Protein AF-A0A539DQF1-F1 (afdb_monomer)

Secondary structure (DSSP, 8-state):
--------HHHHHHHHHHHHHHT--HHHHHHHHHHHHHHHS-----HHHHTTTTTTSS--S-S-TTTTHHHHHHHHHHHHH--

Radius of gyration: 28.47 Å; Cα contacts (8 Å, |Δi|>4): 12; chains: 1; bounding box: 50×23×75 Å

Solvent-accessible surface area (backbone atoms only — not comparable to full-atom values): 5308 Å² total; per-residue (Å²): 140,87,86,89,78,90,71,57,76,66,59,49,51,52,46,49,55,50,20,65,75,68,76,40,55,62,68,56,52,52,53,50,52,50,51,53,52,46,66,76,52,62,73,80,70,48,76,63,66,72,42,50,81,69,54,82,75,77,72,90,85,58,91,53,54,81,81,46,41,70,58,55,53,50,50,54,52,48,63,71,66,69,120

Structure (mmCIF, N/CA/C/O backbone):
data_AF-A0A539DQF1-F1
#
_entry.id   AF-A0A539DQF1-F1
#
loop_
_atom_site.group_PDB
_atom_site.id
_atom_site.type_symbol
_atom_site.label_atom_id
_atom_site.label_alt_id
_atom_site.label_comp_id
_atom_site.label_asym_id
_atom_site.label_entity_id
_atom_site.label_seq_id
_atom_site.pdbx_PDB_ins_code
_atom_site.Cartn_x
_atom_site.Cartn_y
_atom_site.Cartn_z
_atom_site.occupancy
_atom_site.B_iso_or_equiv
_atom_site.auth_seq_id
_atom_site.auth_comp_id
_atom_site.auth_asym_id
_atom_site.auth_atom_id
_atom_site.pdbx_PDB_model_num
ATOM 1 N N . MET A 1 1 ? 8.075 -2.852 14.109 1.00 68.19 1 MET A N 1
ATOM 2 C CA . MET A 1 1 ? 8.231 -1.457 14.588 1.00 68.19 1 MET A CA 1
ATOM 3 C C . MET A 1 1 ? 6.892 -0.958 15.104 1.00 68.19 1 MET A C 1
ATOM 5 O O . MET A 1 1 ? 5.873 -1.374 14.565 1.00 68.19 1 MET A O 1
ATOM 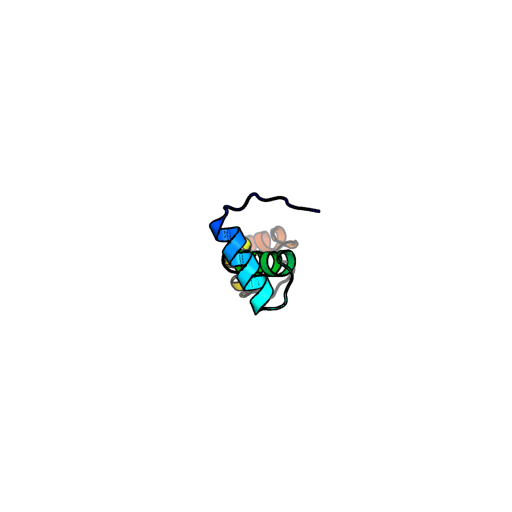9 N N . ALA A 1 2 ? 6.888 -0.122 16.144 1.00 81.12 2 ALA A N 1
ATOM 10 C CA . ALA A 1 2 ? 5.679 0.487 16.700 1.00 81.12 2 ALA A CA 1
ATOM 11 C C . ALA A 1 2 ? 5.651 1.985 16.366 1.00 81.12 2 ALA A C 1
ATOM 13 O O . ALA A 1 2 ? 6.681 2.649 16.448 1.00 81.12 2 ALA A O 1
ATOM 14 N N . LEU A 1 3 ? 4.479 2.495 15.986 1.00 85.50 3 LEU A N 1
ATOM 15 C CA . LEU A 1 3 ? 4.224 3.909 15.716 1.00 85.50 3 LEU A CA 1
ATOM 16 C C . LEU A 1 3 ? 3.259 4.429 16.788 1.00 85.50 3 LEU A C 1
ATOM 18 O O . LEU A 1 3 ? 2.210 3.824 17.002 1.00 85.50 3 LEU A O 1
ATOM 22 N N . SER A 1 4 ? 3.608 5.534 17.450 1.00 89.69 4 SER A N 1
ATOM 23 C CA . SER A 1 4 ? 2.733 6.220 18.407 1.00 89.69 4 SER A CA 1
ATOM 24 C C . SER A 1 4 ? 2.304 7.562 17.824 1.00 89.69 4 SER A C 1
ATOM 26 O O . SER A 1 4 ? 3.153 8.378 17.468 1.00 89.69 4 SER A O 1
ATOM 28 N N . VAL A 1 5 ? 0.994 7.779 17.700 1.00 88.69 5 VAL A N 1
ATOM 29 C CA . VAL A 1 5 ? 0.397 9.000 17.139 1.00 88.69 5 VAL A CA 1
ATOM 30 C C . VAL A 1 5 ? -0.616 9.538 18.140 1.00 88.69 5 VAL A C 1
ATOM 32 O O . VAL A 1 5 ? -1.431 8.779 18.663 1.00 88.69 5 VAL A O 1
ATOM 35 N N . ARG A 1 6 ? -0.573 10.846 18.414 1.00 92.69 6 ARG A N 1
ATOM 36 C CA . ARG A 1 6 ? -1.599 11.510 19.228 1.00 92.69 6 ARG A CA 1
ATOM 37 C C . ARG A 1 6 ? -2.834 11.763 18.370 1.00 92.69 6 ARG A C 1
ATOM 39 O O . ARG A 1 6 ? -2.725 12.373 17.312 1.00 92.69 6 ARG A O 1
ATOM 46 N N . LEU A 1 7 ? -3.985 11.304 18.847 1.00 92.19 7 LEU A N 1
ATOM 47 C CA . LEU A 1 7 ? -5.289 11.569 18.247 1.00 92.19 7 LEU A CA 1
ATOM 48 C C . LEU A 1 7 ? -6.014 12.613 19.096 1.00 92.19 7 LEU A C 1
ATOM 50 O O . LEU A 1 7 ? -5.847 12.644 20.317 1.00 92.19 7 LEU A O 1
ATOM 54 N N . ASP A 1 8 ? -6.815 13.463 18.463 1.00 95.38 8 ASP A N 1
ATOM 55 C CA . ASP A 1 8 ? -7.747 14.301 19.206 1.00 95.38 8 ASP A CA 1
ATOM 56 C C . ASP A 1 8 ? -8.889 13.459 19.808 1.00 95.38 8 ASP A C 1
ATOM 58 O O . ASP A 1 8 ? -9.147 12.311 19.426 1.00 95.38 8 ASP A O 1
ATOM 62 N N . THR A 1 9 ? -9.592 14.047 20.774 1.00 94.12 9 THR A N 1
ATOM 63 C CA . THR A 1 9 ? -10.637 13.346 21.532 1.00 94.12 9 THR A CA 1
ATOM 64 C C . THR A 1 9 ? -11.850 12.956 20.685 1.00 94.12 9 THR A C 1
ATOM 66 O O . THR A 1 9 ? -12.561 12.007 21.028 1.00 94.12 9 THR A O 1
ATOM 69 N N . GLN A 1 10 ? -12.122 13.669 19.590 1.00 95.56 10 GLN A N 1
ATOM 70 C CA . GLN A 1 10 ? -13.238 13.366 18.702 1.00 95.56 10 GLN A CA 1
ATOM 71 C C . GLN A 1 10 ? -12.902 12.157 17.826 1.00 95.56 10 GLN A C 1
ATOM 73 O O . GLN A 1 10 ? -13.700 11.217 17.746 1.00 95.56 10 GLN A O 1
ATOM 78 N N . LEU A 1 11 ? -11.708 12.143 17.239 1.00 93.81 11 LEU A N 1
ATOM 79 C CA . LEU A 1 11 ? -11.216 11.064 16.395 1.00 93.81 11 LEU A CA 1
ATOM 80 C C . LEU A 1 11 ? -11.075 9.755 17.180 1.00 93.81 11 LEU A C 1
ATOM 82 O O . LEU A 1 11 ? -11.469 8.695 16.694 1.00 93.81 11 LEU A O 1
ATOM 86 N N . GLU A 1 12 ? -10.614 9.815 18.432 1.00 94.00 12 GLU A N 1
ATOM 87 C CA . GLU A 1 12 ? -10.548 8.635 19.299 1.00 94.00 12 GLU A CA 1
ATOM 88 C C . GLU A 1 12 ? -11.938 8.039 19.588 1.00 94.00 12 GLU A C 1
ATOM 90 O O . GLU A 1 12 ? -12.123 6.814 19.549 1.00 94.00 12 GLU A O 1
ATOM 95 N N . LYS A 1 13 ? -12.944 8.888 19.836 1.00 95.69 13 LYS A N 1
ATOM 96 C CA . LYS A 1 13 ? -14.332 8.441 20.033 1.00 95.69 13 LYS A CA 1
ATOM 97 C C . LYS A 1 13 ? -14.888 7.787 18.773 1.00 95.69 13 LYS A C 1
ATOM 99 O O . LYS A 1 13 ? -15.528 6.740 18.866 1.00 95.69 13 LYS A O 1
ATOM 104 N N . GLN A 1 14 ? -14.634 8.369 17.602 1.00 94.88 14 GLN A N 1
ATOM 105 C CA . GLN A 1 14 ? -15.053 7.791 16.323 1.00 94.88 14 GLN A CA 1
ATOM 106 C C . GLN A 1 14 ? -14.382 6.436 16.070 1.00 94.88 14 GLN A C 1
ATOM 108 O O . GLN A 1 14 ? -15.068 5.479 15.710 1.00 94.88 14 GLN A O 1
ATOM 113 N N . LEU A 1 15 ? -13.077 6.325 16.333 1.00 94.31 15 LEU A N 1
ATOM 114 C CA . LEU A 1 15 ? -12.330 5.075 16.194 1.00 94.31 15 LEU A CA 1
ATOM 115 C C . LEU A 1 15 ? -12.847 3.988 17.146 1.00 94.31 15 LEU A C 1
ATOM 117 O O . LEU A 1 15 ? -12.960 2.829 16.753 1.00 94.31 15 LEU A O 1
ATOM 121 N N . THR A 1 16 ? -13.202 4.358 18.378 1.00 94.56 16 THR A N 1
ATOM 122 C CA . THR A 1 16 ? -13.773 3.428 19.367 1.00 94.56 16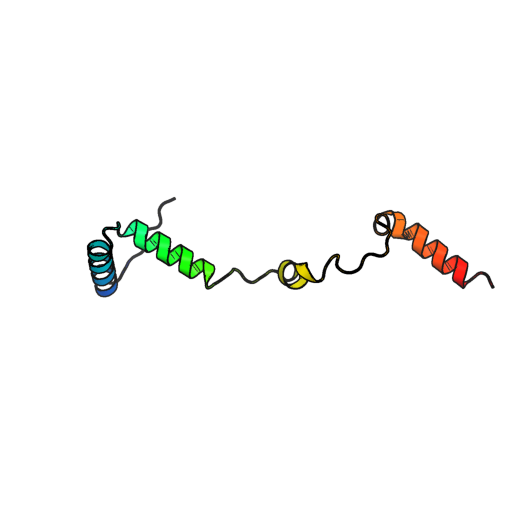 THR A CA 1
ATOM 123 C C . THR A 1 16 ? -15.136 2.903 18.917 1.00 94.56 16 THR A C 1
ATOM 125 O O . THR A 1 16 ? -15.327 1.692 18.856 1.00 94.56 16 THR A O 1
ATOM 128 N N . ARG A 1 17 ? -16.043 3.783 18.473 1.00 95.81 17 ARG A N 1
ATOM 129 C CA . ARG A 1 17 ? -17.353 3.373 17.928 1.00 95.81 17 ARG A CA 1
ATOM 130 C C . ARG A 1 17 ? -17.218 2.472 16.702 1.00 95.81 17 ARG A C 1
ATOM 132 O O . ARG A 1 17 ? -17.988 1.534 16.520 1.00 95.81 17 ARG A O 1
ATOM 139 N N . LEU A 1 18 ? -16.244 2.762 15.839 1.00 94.88 18 LEU A N 1
ATOM 140 C CA . LEU A 1 18 ? -15.980 1.955 14.652 1.00 94.88 18 LEU A CA 1
ATOM 141 C C . LEU A 1 18 ? -15.430 0.569 15.019 1.00 94.88 18 LEU A C 1
ATOM 143 O O . LEU A 1 18 ? -15.832 -0.419 14.410 1.00 94.88 18 LEU A O 1
ATOM 147 N N . SER A 1 19 ? -14.559 0.504 16.028 1.00 95.88 19 SER A N 1
ATOM 148 C CA . SER A 1 19 ? -14.023 -0.736 16.601 1.00 95.88 19 SER A CA 1
ATOM 149 C C . SER A 1 19 ? -15.129 -1.632 17.149 1.00 95.88 19 SER A C 1
ATOM 151 O O . SER A 1 19 ? -15.177 -2.811 16.803 1.00 95.88 19 SER A O 1
ATOM 153 N N . GLU A 1 20 ? -16.062 -1.059 17.910 1.00 95.56 20 GLU A N 1
ATOM 154 C CA . GLU A 1 20 ? -17.232 -1.767 18.439 1.00 95.56 20 GLU A CA 1
ATOM 155 C C . GLU A 1 20 ? -18.141 -2.276 17.316 1.00 95.56 20 GLU A C 1
ATOM 157 O O . GLU A 1 20 ? -18.506 -3.447 17.303 1.00 95.56 20 GLU A O 1
ATOM 162 N N . ARG A 1 21 ? -18.453 -1.422 16.333 1.00 96.06 21 ARG A N 1
ATOM 163 C CA . ARG A 1 21 ? -19.347 -1.767 15.218 1.00 96.06 21 ARG A CA 1
ATOM 164 C C . ARG A 1 21 ? -18.788 -2.856 14.303 1.00 96.06 21 ARG A C 1
ATOM 166 O O . ARG A 1 21 ? -19.553 -3.654 13.777 1.00 96.06 21 ARG A O 1
ATOM 173 N N . LEU A 1 22 ? -17.480 -2.845 14.052 1.00 93.69 22 LEU A N 1
ATOM 174 C CA . LEU A 1 22 ? -16.829 -3.804 13.153 1.00 93.69 22 LEU A CA 1
ATOM 175 C C . LEU A 1 22 ? -16.285 -5.036 13.884 1.00 93.69 22 LEU A C 1
ATOM 177 O O . LEU A 1 22 ? -15.800 -5.947 13.221 1.00 93.69 22 LEU A O 1
ATOM 181 N N . HIS A 1 23 ? -16.330 -5.062 15.221 1.00 94.75 23 HIS A N 1
ATOM 182 C CA . HIS A 1 23 ? -15.673 -6.076 16.054 1.00 94.75 23 HIS A CA 1
ATOM 183 C C . HIS A 1 23 ? -14.183 -6.267 15.713 1.00 94.75 23 HIS A C 1
ATOM 185 O O . HIS A 1 23 ? -13.641 -7.370 15.765 1.00 94.75 23 HIS A O 1
ATOM 191 N N . LEU A 1 24 ? -13.505 -5.173 15.360 1.00 94.19 24 LEU A N 1
ATOM 192 C CA . LEU A 1 24 ? -12.079 -5.153 15.030 1.00 94.19 24 LEU A CA 1
ATOM 193 C C . LEU A 1 24 ? -11.328 -4.301 16.041 1.00 94.19 24 LEU A C 1
ATOM 195 O O . LEU A 1 24 ? -11.853 -3.305 16.531 1.00 94.19 24 LEU A O 1
ATOM 199 N N . SER A 1 25 ? -10.070 -4.643 16.316 1.00 94.69 25 SER A N 1
ATOM 200 C CA . SER A 1 25 ? -9.231 -3.807 17.178 1.00 94.69 25 SER A CA 1
ATOM 201 C C . SER A 1 25 ? -8.965 -2.437 16.541 1.00 9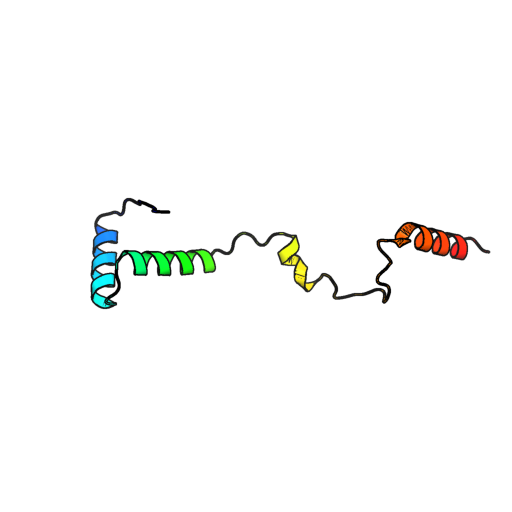4.69 25 SER A C 1
ATOM 203 O O . SER A 1 25 ? -8.874 -2.306 15.317 1.00 94.69 25 SER A O 1
ATOM 205 N N . LYS A 1 26 ? -8.769 -1.409 17.376 1.00 91.75 26 LYS A N 1
ATOM 206 C CA . LYS A 1 26 ? -8.386 -0.059 16.924 1.00 91.75 26 LYS A CA 1
ATOM 207 C C . LYS A 1 26 ? -7.154 -0.098 16.009 1.00 91.75 26 LYS A C 1
ATOM 209 O O . LYS A 1 26 ? -7.138 0.548 14.968 1.00 91.75 26 LYS A O 1
ATOM 214 N N . SER A 1 27 ? -6.148 -0.899 16.365 1.00 92.25 27 SER A N 1
ATOM 215 C CA . SER A 1 27 ? -4.928 -1.060 15.567 1.00 92.25 27 SER A CA 1
ATOM 216 C C . SER A 1 27 ? -5.190 -1.699 14.205 1.00 92.25 27 SER A C 1
ATOM 218 O O . SER A 1 27 ? -4.565 -1.305 13.227 1.00 92.25 27 SER A O 1
ATOM 220 N N . GLU A 1 28 ? -6.102 -2.669 14.123 1.00 93.38 28 GLU A N 1
ATOM 221 C CA . GLU A 1 28 ? -6.470 -3.307 12.856 1.00 93.38 28 GLU A CA 1
ATOM 222 C C . GLU A 1 28 ? -7.180 -2.325 11.922 1.00 93.38 28 GLU A C 1
ATOM 224 O O . GLU A 1 28 ? -6.849 -2.240 10.741 1.00 93.38 28 GLU A O 1
ATOM 229 N N . ILE A 1 29 ? -8.093 -1.516 12.462 1.00 94.81 29 ILE A N 1
ATOM 230 C CA . ILE A 1 29 ? -8.758 -0.451 11.704 1.00 94.81 29 ILE A CA 1
ATOM 231 C C . ILE A 1 29 ? -7.729 0.553 11.177 1.00 94.81 29 ILE A C 1
ATOM 233 O O . ILE A 1 29 ? -7.713 0.832 9.982 1.00 94.81 29 ILE A O 1
ATOM 237 N N . VAL A 1 30 ? -6.818 1.029 12.032 1.00 93.44 30 VAL A N 1
ATOM 238 C CA . VAL A 1 30 ? -5.765 1.978 11.630 1.00 93.44 30 VAL A CA 1
ATOM 239 C C . VAL A 1 30 ? -4.871 1.392 10.534 1.00 93.44 30 VAL A C 1
ATOM 241 O O . VAL A 1 30 ? -4.570 2.083 9.565 1.00 93.44 30 VAL A O 1
ATOM 244 N N . LYS A 1 31 ? -4.481 0.114 10.631 1.00 92.62 31 LYS A N 1
ATOM 245 C CA . LYS A 1 31 ? -3.693 -0.560 9.584 1.00 92.62 31 LYS A CA 1
ATOM 246 C C . LYS A 1 31 ? -4.421 -0.586 8.244 1.00 92.62 31 LYS A C 1
ATOM 248 O O . LYS A 1 31 ? -3.805 -0.301 7.220 1.00 92.62 31 LYS A O 1
ATOM 253 N N . ARG A 1 32 ? -5.713 -0.926 8.242 1.00 94.00 32 ARG A N 1
ATOM 254 C CA . ARG A 1 32 ? -6.523 -0.973 7.015 1.00 94.00 32 ARG A CA 1
ATOM 255 C C . ARG A 1 32 ? -6.646 0.405 6.390 1.00 94.00 32 ARG A C 1
ATOM 257 O O . ARG A 1 32 ? -6.338 0.552 5.214 1.00 94.00 32 ARG A O 1
ATOM 264 N N . SER A 1 33 ? -6.987 1.407 7.195 1.00 92.38 33 SER A N 1
ATOM 265 C CA . SER A 1 33 ? -7.098 2.792 6.744 1.00 92.38 33 SER A CA 1
ATOM 266 C C . SER A 1 33 ? -5.780 3.331 6.187 1.00 92.38 33 SER A C 1
ATOM 268 O O . SER A 1 33 ? -5.787 3.963 5.138 1.00 92.38 33 SER A O 1
ATOM 270 N N . LEU A 1 34 ? -4.641 3.041 6.827 1.00 92.00 34 LEU A N 1
ATOM 271 C CA . LEU A 1 34 ? -3.327 3.424 6.302 1.00 92.00 34 LEU A CA 1
ATOM 272 C C . LEU A 1 34 ? -3.015 2.730 4.974 1.00 92.00 34 LEU A C 1
ATOM 274 O O . LEU A 1 34 ? -2.511 3.371 4.059 1.00 92.00 34 LEU A O 1
ATOM 278 N N . ASN A 1 35 ? -3.327 1.440 4.846 1.00 92.31 35 ASN A N 1
ATOM 279 C CA . ASN A 1 35 ? -3.100 0.710 3.601 1.00 92.31 35 ASN A CA 1
ATOM 280 C C . ASN A 1 35 ? -3.971 1.258 2.459 1.00 92.31 35 ASN A C 1
ATOM 282 O O . ASN A 1 35 ? -3.491 1.435 1.345 1.00 92.31 35 ASN A O 1
ATOM 286 N N . GLU A 1 36 ? -5.239 1.568 2.730 1.00 92.62 36 GLU A N 1
ATOM 287 C CA . GLU A 1 36 ? -6.125 2.216 1.757 1.00 92.62 36 GLU A CA 1
ATOM 288 C C . GLU A 1 36 ? -5.636 3.617 1.380 1.00 92.62 36 GLU A C 1
ATOM 290 O O . GLU A 1 36 ? -5.607 3.950 0.198 1.00 92.62 36 GLU A O 1
ATOM 295 N N . TYR A 1 37 ? -5.187 4.408 2.358 1.00 91.19 37 TYR A N 1
ATOM 296 C CA . TYR A 1 37 ? -4.664 5.754 2.126 1.00 91.19 37 TYR A CA 1
ATOM 297 C C . TYR A 1 37 ? -3.384 5.750 1.279 1.00 91.19 37 TYR A C 1
ATOM 299 O O . TYR A 1 37 ? -3.239 6.565 0.374 1.00 91.19 37 TYR A O 1
ATOM 307 N N . LEU A 1 38 ? -2.472 4.805 1.521 1.00 88.75 38 LEU A N 1
ATOM 308 C CA . LEU A 1 38 ? -1.254 4.660 0.718 1.00 88.75 38 LEU A CA 1
ATOM 309 C C . LEU A 1 38 ? -1.547 4.147 -0.695 1.00 88.75 38 LEU A C 1
ATOM 311 O O . LEU A 1 38 ? -0.870 4.536 -1.638 1.00 88.75 38 LEU A O 1
ATOM 315 N N . LYS A 1 39 ? -2.570 3.305 -0.871 1.00 87.75 39 LYS A N 1
ATOM 316 C CA . LYS A 1 39 ? -3.008 2.879 -2.208 1.00 87.75 39 LYS A CA 1
ATOM 317 C C . LYS A 1 39 ? -3.636 4.016 -3.007 1.00 87.75 39 LYS A C 1
ATOM 319 O O . LYS A 1 39 ? -3.482 4.039 -4.222 1.00 87.75 39 LYS A O 1
ATOM 324 N N . SER A 1 40 ? -4.352 4.928 -2.348 1.00 85.81 40 SER A N 1
ATOM 325 C CA . SER A 1 40 ? -4.943 6.097 -3.008 1.00 85.81 40 SER A CA 1
ATOM 326 C C . SER A 1 40 ? -3.940 7.221 -3.273 1.00 85.81 40 SER A C 1
ATOM 328 O O . SER A 1 40 ? -4.232 8.106 -4.070 1.00 85.81 40 SER A O 1
ATOM 330 N N . HIS A 1 41 ? -2.759 7.161 -2.653 1.00 81.94 41 HIS A N 1
ATOM 331 C CA . HIS A 1 41 ? -1.636 8.070 -2.879 1.00 81.94 41 HIS A CA 1
ATOM 332 C C . HIS A 1 41 ? -0.408 7.254 -3.293 1.00 81.94 41 HIS A C 1
ATOM 334 O O . HIS A 1 41 ? 0.545 7.154 -2.511 1.00 81.94 41 HIS A O 1
ATOM 340 N N . PRO A 1 42 ? -0.433 6.617 -4.483 1.00 73.94 42 PRO A N 1
ATOM 341 C CA . PRO A 1 42 ? 0.740 5.912 -4.969 1.00 73.94 42 PRO A CA 1
ATOM 342 C C . PRO A 1 42 ? 1.931 6.872 -4.940 1.00 73.94 42 PRO A C 1
ATOM 344 O O . PRO A 1 42 ? 1.790 8.056 -5.256 1.00 73.94 42 PRO A O 1
ATOM 347 N N . ALA A 1 43 ? 3.090 6.368 -4.508 1.00 68.94 43 ALA A N 1
ATOM 348 C CA . ALA A 1 43 ? 4.335 7.114 -4.633 1.00 68.94 43 ALA A CA 1
ATOM 349 C C . ALA A 1 43 ? 4.443 7.618 -6.076 1.00 68.94 43 ALA A C 1
ATOM 351 O O . ALA A 1 43 ? 4.086 6.860 -6.981 1.00 68.94 43 ALA A O 1
ATOM 352 N N . GLU A 1 44 ? 4.883 8.870 -6.265 1.00 69.50 44 GLU A N 1
ATOM 353 C CA . GLU A 1 44 ? 5.034 9.457 -7.599 1.00 69.50 44 GLU A CA 1
ATOM 354 C C . GLU A 1 44 ? 5.668 8.420 -8.520 1.00 69.50 44 GLU A C 1
ATOM 356 O O . GLU A 1 44 ? 6.763 7.915 -8.243 1.00 69.50 44 GLU A O 1
ATOM 361 N N . GLU A 1 45 ? 4.925 8.025 -9.555 1.00 67.75 45 GLU A N 1
ATOM 362 C CA . GLU A 1 45 ? 5.416 7.040 -10.498 1.00 67.75 45 GLU A CA 1
ATOM 363 C C . GLU A 1 45 ? 6.725 7.589 -11.053 1.00 67.75 45 GLU A C 1
ATOM 365 O O . GLU A 1 45 ? 6.780 8.679 -11.624 1.00 67.75 45 GLU A O 1
ATOM 370 N N . THR A 1 46 ? 7.813 6.857 -10.825 1.00 76.56 46 THR A N 1
ATOM 371 C CA . THR A 1 46 ? 9.108 7.240 -11.374 1.00 76.56 46 THR A CA 1
ATOM 372 C C . THR A 1 46 ? 8.960 7.462 -12.886 1.00 76.56 46 THR A C 1
ATOM 374 O O . THR A 1 46 ? 8.203 6.736 -13.537 1.00 76.56 46 THR A O 1
ATOM 377 N N . PRO A 1 47 ? 9.710 8.392 -13.500 1.00 78.81 47 PRO A N 1
ATOM 378 C CA . PRO A 1 47 ? 9.661 8.580 -14.951 1.00 78.81 47 PRO A CA 1
ATOM 379 C C . PRO A 1 47 ? 9.872 7.279 -15.743 1.00 78.81 47 PRO A C 1
ATOM 381 O O . PRO A 1 47 ? 9.356 7.126 -16.844 1.00 78.81 47 PRO A O 1
ATOM 384 N N . TYR A 1 48 ? 10.604 6.323 -15.161 1.00 81.38 48 TYR A N 1
ATOM 385 C CA . TYR A 1 48 ? 10.763 4.981 -15.708 1.00 81.38 48 TYR A CA 1
ATOM 386 C C . TYR A 1 48 ? 9.465 4.162 -15.680 1.00 81.38 48 TYR A C 1
ATOM 388 O O . TYR A 1 48 ? 9.097 3.591 -16.701 1.00 81.38 48 TYR A O 1
ATOM 396 N N . SER A 1 49 ? 8.762 4.105 -14.542 1.00 80.56 49 SER A N 1
ATOM 397 C CA . SER A 1 49 ? 7.495 3.367 -14.435 1.00 80.56 49 SER A CA 1
ATOM 398 C C . SER A 1 49 ? 6.395 3.973 -15.306 1.00 80.56 49 SER A C 1
ATOM 400 O O . SER A 1 49 ? 5.636 3.218 -15.900 1.00 80.56 49 SER A O 1
ATOM 402 N N . LEU A 1 50 ? 6.375 5.301 -15.466 1.00 83.06 50 LEU A N 1
ATOM 403 C CA . LEU A 1 50 ? 5.442 6.000 -16.363 1.00 83.06 50 LEU A CA 1
ATOM 404 C C . LEU A 1 50 ? 5.607 5.628 -17.844 1.00 83.06 50 LEU A C 1
ATOM 406 O O . LEU A 1 50 ? 4.650 5.729 -18.599 1.00 83.06 50 LEU A O 1
ATOM 410 N N . GLY A 1 51 ? 6.816 5.251 -18.270 1.00 81.75 51 GLY A N 1
ATOM 411 C CA . GLY A 1 51 ? 7.104 4.850 -19.650 1.00 81.75 51 GLY A CA 1
ATOM 412 C C . GLY A 1 51 ? 7.275 3.343 -19.835 1.00 81.75 51 GLY A C 1
ATOM 413 O O . GLY A 1 51 ? 7.713 2.917 -20.904 1.00 81.75 51 GLY A O 1
ATOM 414 N N . ALA A 1 52 ? 7.007 2.537 -18.803 1.00 85.25 52 ALA A N 1
ATOM 415 C CA . ALA A 1 52 ? 7.302 1.104 -18.797 1.00 85.25 52 ALA A CA 1
ATOM 416 C C . ALA A 1 52 ? 6.599 0.342 -19.930 1.00 85.25 52 ALA A C 1
ATOM 418 O O . ALA A 1 52 ? 7.174 -0.576 -20.512 1.00 85.25 52 ALA A O 1
ATOM 419 N N . ASP A 1 53 ? 5.381 0.754 -20.260 1.00 83.88 53 ASP A N 1
ATOM 420 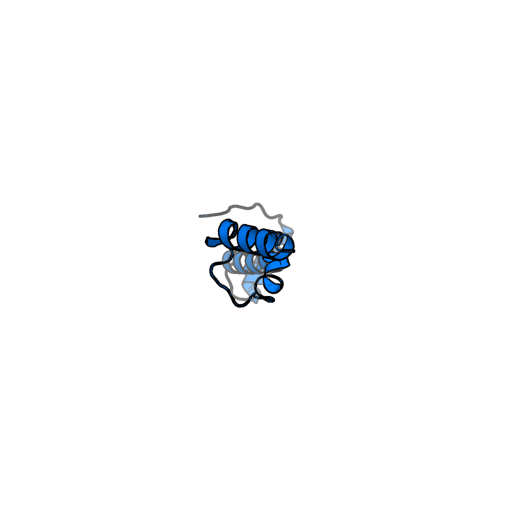C CA . ASP A 1 53 ? 4.551 0.240 -21.347 1.00 83.88 53 ASP A CA 1
ATOM 421 C C . ASP A 1 53 ? 5.032 0.667 -22.746 1.00 83.88 53 ASP A C 1
ATOM 423 O O . ASP A 1 53 ? 4.755 -0.015 -23.734 1.00 83.88 53 ASP A O 1
ATOM 427 N N . LEU A 1 54 ? 5.793 1.762 -22.841 1.00 84.69 54 LEU A N 1
ATOM 428 C CA . LEU A 1 54 ? 6.398 2.245 -24.085 1.00 84.69 54 LEU A CA 1
ATOM 429 C C . LEU A 1 54 ? 7.721 1.537 -24.415 1.00 84.69 54 LEU A C 1
ATOM 431 O O . LEU A 1 54 ? 8.132 1.485 -25.580 1.00 84.69 54 LEU A O 1
ATOM 435 N N . PHE A 1 55 ? 8.420 0.995 -23.415 1.00 83.94 55 PHE A N 1
ATOM 436 C CA . PHE A 1 55 ? 9.671 0.272 -23.632 1.00 83.94 55 PHE A CA 1
ATOM 437 C C . PHE A 1 55 ? 9.415 -1.144 -24.170 1.00 83.94 55 PHE A C 1
ATOM 439 O O . PHE A 1 55 ? 8.484 -1.834 -23.776 1.00 83.94 55 PHE A O 1
ATOM 446 N N . GLY A 1 56 ? 10.264 -1.611 -25.091 1.00 74.56 56 GLY A N 1
ATOM 447 C CA . GLY A 1 56 ? 10.184 -2.977 -25.631 1.00 74.56 56 GLY A CA 1
ATOM 448 C C . GLY A 1 56 ? 9.072 -3.224 -26.662 1.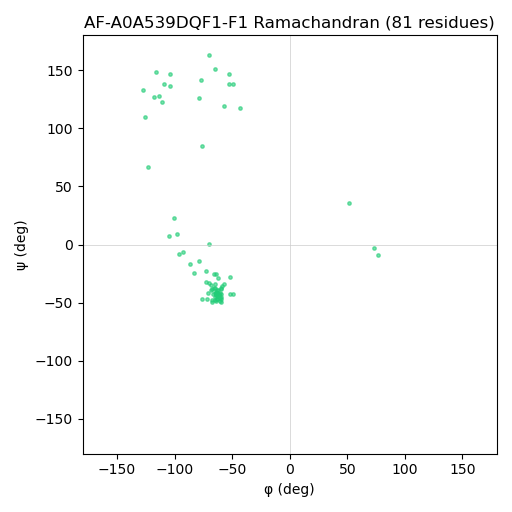00 74.56 56 GLY A C 1
ATOM 449 O O . GLY A 1 56 ? 9.105 -4.255 -27.328 1.00 74.56 56 GLY A O 1
ATOM 450 N N . ALA A 1 57 ? 8.156 -2.272 -26.873 1.00 73.94 57 ALA A N 1
ATOM 451 C CA . ALA A 1 57 ? 7.093 -2.366 -27.880 1.00 73.94 57 ALA A CA 1
ATOM 452 C C . ALA A 1 57 ? 7.620 -2.413 -29.330 1.00 73.94 57 ALA A C 1
ATOM 454 O O . ALA A 1 57 ? 6.971 -2.967 -30.216 1.00 73.94 57 ALA A O 1
ATOM 455 N N . VAL A 1 58 ? 8.813 -1.859 -29.583 1.00 71.69 58 VAL A N 1
ATOM 456 C CA . VAL A 1 58 ? 9.458 -1.870 -30.903 1.00 71.69 58 VAL A CA 1
ATOM 457 C C . VAL A 1 58 ? 10.858 -2.464 -30.789 1.00 71.69 58 VAL A C 1
ATOM 459 O O . VAL A 1 58 ? 11.774 -1.855 -30.236 1.00 71.69 58 VAL A O 1
ATOM 462 N N . GLY A 1 59 ? 11.028 -3.669 -31.331 1.00 67.00 59 GLY A N 1
ATOM 463 C CA . GLY A 1 59 ? 12.308 -4.366 -31.400 1.00 67.00 59 GLY A CA 1
ATOM 464 C C . GLY A 1 59 ? 12.901 -4.313 -32.805 1.00 67.00 59 GLY A C 1
ATOM 465 O O . GLY A 1 59 ? 12.220 -4.569 -33.791 1.00 67.00 59 GLY A O 1
ATOM 466 N N . SER A 1 60 ? 14.204 -4.059 -32.912 1.00 72.62 60 SER A N 1
ATOM 467 C CA . SER A 1 60 ? 14.943 -4.116 -34.187 1.00 72.62 60 SER A CA 1
ATOM 468 C C . SER A 1 60 ? 15.120 -5.539 -34.759 1.00 72.62 60 SER A C 1
ATOM 470 O O . SER A 1 60 ? 1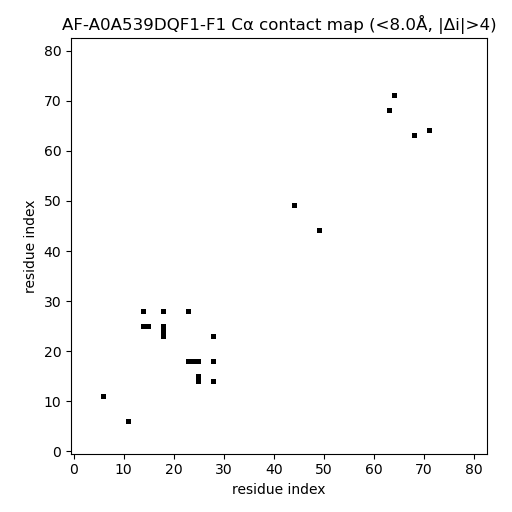5.807 -5.717 -35.765 1.00 72.62 60 SER A O 1
ATOM 472 N N . GLY A 1 61 ? 14.593 -6.559 -34.069 1.00 75.62 61 GLY A N 1
ATOM 473 C CA . GLY A 1 61 ? 14.857 -7.979 -34.324 1.00 75.62 61 GLY A CA 1
ATOM 474 C C . GLY A 1 61 ? 16.254 -8.454 -33.900 1.00 75.62 61 GLY A C 1
ATOM 475 O O . GLY A 1 61 ? 16.553 -9.638 -34.017 1.00 75.62 61 GLY A O 1
ATOM 476 N N . ARG A 1 62 ? 17.118 -7.558 -33.401 1.00 77.44 62 ARG A N 1
ATOM 477 C CA . ARG A 1 62 ? 18.478 -7.870 -32.938 1.00 77.44 62 ARG A CA 1
ATOM 478 C C . ARG A 1 62 ? 18.640 -7.559 -31.457 1.00 77.44 62 ARG A C 1
ATOM 480 O O . ARG A 1 62 ? 18.377 -6.439 -31.023 1.00 77.44 62 ARG A O 1
ATOM 487 N N . LEU A 1 63 ? 19.102 -8.554 -30.706 1.00 80.44 63 LEU A N 1
ATOM 488 C CA . LEU A 1 63 ? 19.308 -8.475 -29.256 1.00 80.44 63 LEU A CA 1
ATOM 489 C C . LEU A 1 63 ? 20.693 -7.918 -28.882 1.00 80.44 63 LEU A C 1
ATOM 491 O O . LEU A 1 63 ? 20.888 -7.451 -27.768 1.00 80.44 63 LEU A O 1
ATOM 495 N N . ASP A 1 64 ? 21.636 -7.900 -29.826 1.00 86.75 64 ASP A N 1
ATOM 496 C CA . ASP A 1 64 ? 23.039 -7.520 -29.621 1.00 86.75 64 ASP A CA 1
ATOM 497 C C . ASP A 1 64 ? 23.346 -6.061 -30.007 1.00 86.75 64 ASP A C 1
ATOM 499 O O . ASP A 1 64 ? 24.509 -5.652 -30.059 1.00 86.75 64 ASP A O 1
ATOM 503 N N . LEU A 1 65 ? 22.319 -5.247 -30.291 1.00 84.06 65 LEU A N 1
ATOM 504 C CA . LEU A 1 65 ? 22.509 -3.860 -30.733 1.00 84.06 65 LEU A CA 1
ATOM 505 C C . LEU A 1 65 ? 23.270 -3.007 -29.713 1.00 84.06 65 LEU A C 1
ATOM 507 O O . LEU A 1 65 ? 24.073 -2.158 -30.110 1.00 84.06 65 LEU A O 1
ATOM 511 N N . SER A 1 66 ? 23.015 -3.220 -28.422 1.00 83.31 66 SER A N 1
ATOM 512 C CA . SER A 1 66 ? 23.685 -2.488 -27.344 1.00 83.31 66 SER A CA 1
ATOM 513 C C . SER A 1 66 ? 25.149 -2.904 -27.209 1.00 83.31 66 SER A C 1
ATOM 515 O O . SER A 1 66 ? 26.023 -2.046 -27.082 1.00 83.31 66 SER A O 1
ATOM 517 N N . GLU A 1 67 ? 25.431 -4.202 -27.313 1.00 89.00 67 GLU A N 1
ATOM 518 C CA . GLU A 1 67 ? 26.774 -4.769 -27.159 1.00 89.00 67 GLU A CA 1
ATOM 519 C C . GLU A 1 67 ? 27.669 -4.435 -28.357 1.00 89.00 67 GLU A C 1
ATOM 521 O O . GLU A 1 67 ? 28.783 -3.930 -28.208 1.00 89.00 67 GLU A O 1
ATOM 526 N N . ARG A 1 68 ? 27.154 -4.628 -29.576 1.00 89.50 68 ARG A N 1
ATOM 527 C CA . ARG A 1 68 ? 27.912 -4.469 -30.828 1.00 89.50 68 ARG A CA 1
ATOM 528 C C . ARG A 1 68 ? 27.649 -3.138 -31.527 1.00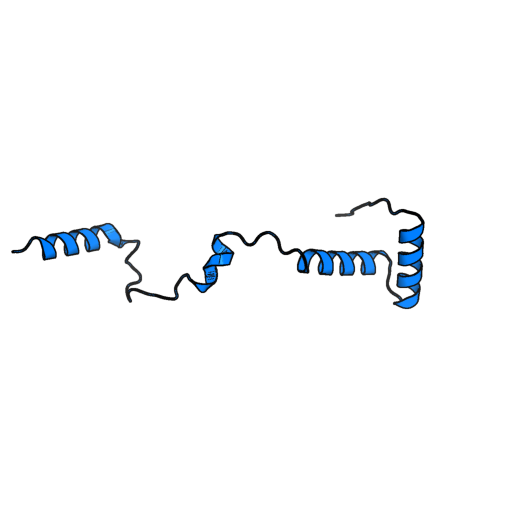 89.50 68 ARG A C 1
ATOM 530 O O . ARG A 1 68 ? 27.918 -2.983 -32.722 1.00 89.50 68 ARG A O 1
ATOM 537 N N . ARG A 1 69 ? 27.188 -2.118 -30.784 1.00 89.50 69 ARG A N 1
ATOM 538 C CA . ARG A 1 69 ? 26.778 -0.808 -31.336 1.00 89.50 69 ARG A CA 1
ATOM 539 C C . ARG A 1 69 ? 27.818 -0.204 -32.284 1.00 89.50 69 ARG A C 1
ATOM 541 O O . ARG A 1 69 ? 27.475 0.339 -33.331 1.00 89.50 69 ARG A O 1
ATOM 548 N N . LYS A 1 70 ? 29.107 -0.291 -31.925 1.00 91.50 70 LYS A N 1
ATOM 549 C CA . LYS A 1 70 ? 30.209 0.323 -32.687 1.00 91.50 70 LYS A CA 1
ATOM 550 C C . LYS A 1 70 ? 30.401 -0.340 -34.050 1.00 91.50 70 LYS A C 1
ATOM 552 O O . LYS A 1 70 ? 30.694 0.357 -35.019 1.00 91.50 70 LYS A O 1
ATOM 557 N N . GLU A 1 71 ? 30.249 -1.656 -34.126 1.00 91.94 71 GLU A N 1
ATOM 558 C CA . GLU A 1 71 ? 30.391 -2.414 -35.370 1.00 91.94 71 GLU A CA 1
ATOM 559 C C . GLU A 1 71 ? 29.260 -2.066 -36.336 1.00 91.94 71 GLU A C 1
ATOM 561 O O . GLU A 1 71 ? 29.520 -1.703 -37.484 1.00 91.94 71 GLU A O 1
ATOM 566 N N . TYR A 1 72 ? 28.019 -2.062 -35.844 1.00 89.56 72 TYR A N 1
ATOM 567 C CA . TYR A 1 72 ? 26.844 -1.729 -36.648 1.00 89.56 72 TYR A CA 1
ATOM 568 C C . TYR A 1 72 ? 26.865 -0.290 -37.170 1.00 89.56 72 TYR A C 1
ATOM 570 O O . TYR A 1 72 ? 26.559 -0.053 -38.341 1.00 89.56 72 TYR A O 1
ATOM 578 N N . VAL A 1 73 ? 27.270 0.675 -36.340 1.00 91.31 73 VAL A N 1
ATOM 579 C CA . VAL A 1 73 ? 27.404 2.077 -36.767 1.00 91.31 73 VAL A CA 1
ATOM 580 C C . VAL A 1 73 ? 28.474 2.215 -37.852 1.00 91.31 73 VAL A C 1
ATOM 582 O O . VAL A 1 73 ? 28.216 2.828 -38.887 1.00 91.31 73 VAL A O 1
ATOM 585 N N . LYS A 1 74 ? 29.652 1.601 -37.672 1.00 93.38 74 LYS A N 1
ATOM 586 C CA . LYS A 1 74 ? 30.722 1.626 -38.684 1.00 93.38 74 LYS A CA 1
ATOM 587 C C . LYS A 1 74 ? 30.282 0.979 -39.996 1.00 93.38 74 LYS A C 1
ATOM 589 O O . LYS A 1 74 ? 30.561 1.533 -41.056 1.00 93.38 74 LYS A O 1
ATOM 594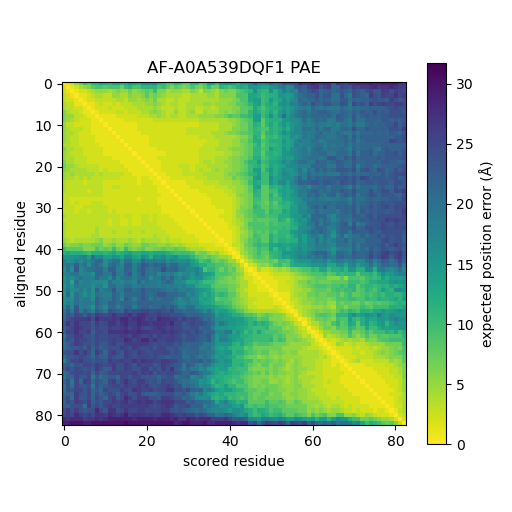 N N . ALA A 1 75 ? 29.585 -0.155 -39.931 1.00 90.94 75 ALA A N 1
ATOM 595 C CA . ALA A 1 75 ? 29.054 -0.836 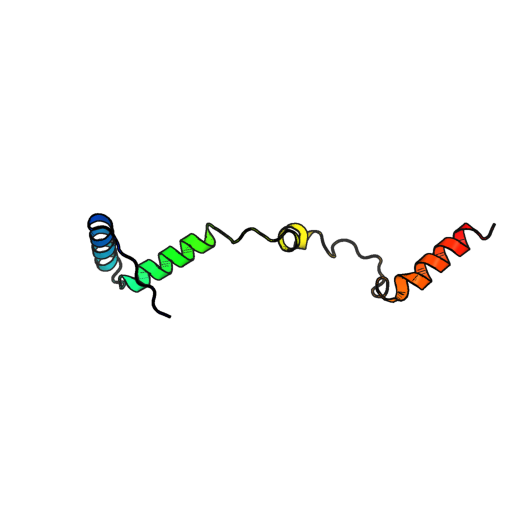-41.108 1.00 90.94 75 ALA A CA 1
ATOM 596 C C . ALA A 1 75 ? 28.064 0.053 -41.880 1.00 90.94 75 ALA A C 1
ATOM 598 O O . ALA A 1 75 ? 28.209 0.200 -43.092 1.00 90.94 75 ALA A O 1
ATOM 599 N N . LYS A 1 76 ? 27.125 0.721 -41.188 1.00 89.56 76 LYS A N 1
ATOM 600 C CA . LYS A 1 76 ? 26.192 1.673 -41.821 1.00 89.56 76 LYS A CA 1
ATOM 601 C C . LYS A 1 76 ? 26.907 2.855 -42.480 1.00 89.56 76 LYS A C 1
ATOM 603 O O . LYS A 1 76 ? 26.547 3.232 -43.591 1.00 89.56 76 LYS A O 1
ATOM 608 N N . ILE A 1 77 ? 27.910 3.437 -41.819 1.00 93.06 77 ILE A N 1
ATOM 609 C CA . ILE A 1 77 ? 28.674 4.571 -42.368 1.00 93.06 77 ILE A CA 1
ATOM 610 C C . ILE A 1 77 ? 29.455 4.146 -43.614 1.00 93.06 77 ILE A C 1
ATOM 612 O O . ILE A 1 77 ? 29.420 4.846 -44.621 1.00 93.06 77 ILE A O 1
ATOM 616 N N . ARG A 1 78 ? 30.124 2.987 -43.570 1.00 91.88 78 ARG A N 1
ATOM 617 C CA . ARG A 1 78 ? 30.841 2.440 -44.730 1.00 91.88 78 ARG A CA 1
ATOM 618 C C . ARG A 1 78 ? 29.897 2.198 -45.899 1.00 91.88 78 ARG A C 1
ATOM 620 O O . ARG A 1 78 ? 30.162 2.717 -46.968 1.00 91.88 78 ARG A O 1
ATOM 627 N N . ALA A 1 79 ? 28.768 1.525 -45.673 1.00 91.50 79 ALA A N 1
ATOM 628 C CA . ALA A 1 79 ? 27.769 1.282 -46.714 1.00 91.50 79 ALA A CA 1
ATOM 629 C C . ALA A 1 79 ? 27.242 2.579 -47.357 1.00 91.50 79 ALA A C 1
ATOM 631 O O . ALA A 1 79 ? 26.968 2.598 -48.549 1.00 91.50 79 ALA A O 1
ATOM 632 N N . LYS A 1 80 ? 27.130 3.671 -46.587 1.00 88.88 80 LYS A N 1
ATOM 633 C CA . LYS A 1 80 ? 26.727 4.987 -47.106 1.00 88.88 80 LYS A CA 1
ATOM 634 C C . LYS A 1 80 ? 27.823 5.674 -47.935 1.00 88.88 80 LYS A C 1
ATOM 636 O O . LYS A 1 80 ? 27.501 6.419 -48.853 1.00 88.88 80 LYS A O 1
ATOM 641 N N . ASN A 1 81 ? 29.090 5.447 -47.589 1.00 87.00 81 ASN A N 1
ATOM 642 C CA . ASN A 1 81 ? 30.251 6.085 -48.216 1.00 87.00 81 ASN A CA 1
ATOM 643 C C . ASN A 1 81 ? 30.899 5.232 -49.319 1.00 87.00 81 ASN A C 1
ATOM 645 O O . ASN A 1 81 ? 31.788 5.721 -50.008 1.00 87.00 81 ASN A O 1
ATOM 649 N N . THR A 1 82 ? 30.486 3.975 -49.490 1.00 69.81 82 THR A N 1
ATOM 650 C CA . THR A 1 82 ? 30.820 3.163 -50.664 1.00 69.81 82 THR A CA 1
ATOM 651 C C . THR A 1 82 ? 29.948 3.633 -51.826 1.00 69.81 82 THR A C 1
ATOM 653 O O . THR A 1 82 ? 28.863 3.107 -52.064 1.00 69.81 82 THR A O 1
ATOM 656 N N . ARG A 1 83 ? 30.421 4.675 -52.503 1.00 57.19 83 ARG A N 1
ATOM 657 C CA . ARG A 1 83 ? 29.963 5.127 -53.813 1.00 57.19 83 ARG A CA 1
ATOM 658 C C . ARG A 1 83 ? 31.176 5.261 -54.719 1.00 57.19 83 ARG A C 1
ATOM 660 O O . ARG A 1 83 ? 32.229 5.686 -54.193 1.00 57.19 83 ARG A O 1
#

pLDDT: mean 86.7, std 8.77, range [57.19, 96.06]

Sequence (83 aa):
MALSVRLDTQLEKQLTRLSERLHLSKSEIVKRSLNEYLKSHPAEETPYSLGADLFGAVGSGRLDLSERRKEYVKAKIRAKNTR

Mean predicted aligned error: 12.27 Å

Nearest PDB structures (foldseek):
  3h87-assembly1_C  TM=5.224E-01  e=1.276E+00  Mycobacterium tuberculosis H37Rv
  7vp2-assembly1_B  TM=6.549E-01  e=4.263E+00  Arabidopsis thaliana
  7vp4-assembly1_B  TM=6.622E-01  e=4.913E+00  Arabidopsis thaliana

Foldseek 3Di:
DDDDDDDDPVVVVVLVVVCVVVVHDSVVVVVVVVVVVCVVVPDPQPPCNVCVVVPPPDDPPDPCCVVCVVVVVVVVVVVVVPD